Protein AF-A0A9E7R2X0-F1 (afdb_monomer)

Radius of gyration: 15.88 Å; Cα contacts (8 Å, |Δi|>4): 73; chains: 1; bounding box: 39×19×41 Å

Foldseek 3Di:
DQDAAAPVRLVVLLVVLLVQLVCLQPPVPVVQVVVQVCCCVPPVDGDDDDPCSSVVSNVSSVVSNVVNVVSVVRHHDD

pLDDT: mean 94.36, std 5.92, range [61.94, 98.12]

Structure (mmCIF, N/CA/C/O backbone):
data_AF-A0A9E7R2X0-F1
#
_entry.id   AF-A0A9E7R2X0-F1
#
loop_
_atom_site.group_PDB
_atom_site.id
_atom_site.type_symbol
_atom_site.label_atom_id
_atom_site.label_alt_id
_atom_site.label_comp_id
_atom_site.label_asym_id
_atom_site.label_entity_id
_atom_site.label_seq_id
_atom_site.pdbx_PDB_ins_code
_atom_site.Cartn_x
_atom_site.Cartn_y
_atom_site.Cartn_z
_atom_site.occupancy
_atom_site.B_iso_or_equiv
_atom_site.auth_seq_id
_atom_site.auth_comp_id
_atom_site.auth_asym_id
_atom_site.auth_atom_id
_atom_site.pdbx_PDB_model_num
ATOM 1 N N . MET A 1 1 ? -21.056 13.012 5.744 1.00 61.94 1 MET A N 1
ATOM 2 C CA . MET A 1 1 ? -21.162 11.545 5.844 1.00 61.94 1 MET A CA 1
ATOM 3 C C . MET A 1 1 ? -20.216 11.127 6.954 1.00 61.94 1 MET A C 1
ATOM 5 O O . MET A 1 1 ? -19.013 11.219 6.753 1.00 61.94 1 MET A O 1
ATOM 9 N N . GLU A 1 2 ? -20.728 10.838 8.152 1.00 76.81 2 GLU A N 1
ATOM 10 C CA . GLU A 1 2 ? -19.884 10.288 9.220 1.00 76.81 2 GLU A CA 1
ATOM 11 C C . GLU A 1 2 ? -19.505 8.862 8.823 1.00 76.81 2 GLU A C 1
ATOM 13 O O . GLU A 1 2 ? -20.382 8.039 8.574 1.00 76.81 2 GLU A O 1
ATOM 18 N N . LEU A 1 3 ? -18.209 8.587 8.708 1.00 78.56 3 LEU A N 1
ATOM 19 C CA . LEU A 1 3 ? -17.719 7.227 8.530 1.00 78.56 3 LEU A CA 1
ATOM 20 C C . LEU A 1 3 ? -17.868 6.509 9.873 1.00 78.56 3 LEU A C 1
ATOM 22 O O . LEU A 1 3 ? -17.233 6.899 10.852 1.00 78.56 3 LEU A O 1
ATOM 26 N N . ARG A 1 4 ? -18.718 5.486 9.914 1.00 88.44 4 ARG A N 1
ATOM 27 C CA . ARG A 1 4 ? -18.837 4.548 11.032 1.00 88.44 4 ARG A CA 1
ATOM 28 C C . ARG A 1 4 ? -18.406 3.176 10.541 1.00 88.44 4 ARG A C 1
ATOM 30 O O . ARG A 1 4 ? -18.577 2.865 9.367 1.00 88.44 4 ARG A O 1
ATOM 37 N N . LEU A 1 5 ? -17.759 2.416 11.415 1.00 87.62 5 LEU A N 1
ATOM 38 C CA . LEU A 1 5 ? -17.264 1.080 11.098 1.00 87.62 5 LEU A CA 1
ATOM 39 C C . LEU A 1 5 ? -17.743 0.107 12.158 1.00 87.62 5 LEU A C 1
ATOM 41 O O . LEU A 1 5 ? -17.674 0.392 13.352 1.00 87.62 5 LEU A O 1
ATOM 45 N N . THR A 1 6 ? -18.107 -1.097 11.757 1.00 94.00 6 THR A N 1
ATOM 46 C CA . THR A 1 6 ? -18.222 -2.199 12.705 1.00 94.00 6 THR A CA 1
ATOM 47 C C . THR A 1 6 ? -16.843 -2.567 13.265 1.00 94.00 6 THR A C 1
ATOM 49 O O . THR A 1 6 ? -15.778 -2.2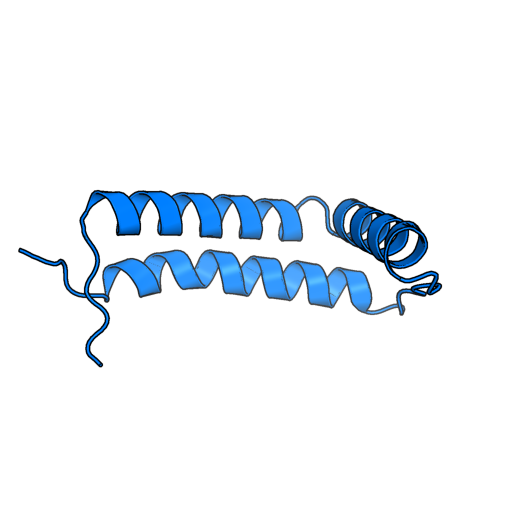91 12.693 1.00 94.00 6 THR A O 1
ATOM 52 N N . ARG A 1 7 ? -16.827 -3.273 14.402 1.00 92.50 7 ARG A N 1
ATOM 53 C CA . ARG A 1 7 ? -15.574 -3.760 15.007 1.00 92.50 7 ARG A CA 1
ATOM 54 C C . ARG A 1 7 ? -14.793 -4.686 14.069 1.00 92.50 7 ARG A C 1
ATOM 56 O O . ARG A 1 7 ? -13.559 -4.687 14.106 1.00 92.50 7 ARG A O 1
ATOM 63 N N . THR A 1 8 ? -15.503 -5.478 13.269 1.00 95.31 8 THR A N 1
ATOM 64 C CA . THR A 1 8 ? -14.914 -6.421 12.314 1.00 95.31 8 THR A CA 1
ATOM 65 C C . THR A 1 8 ? -14.294 -5.682 11.138 1.00 95.31 8 THR A C 1
ATOM 67 O O . THR A 1 8 ? -13.124 -5.922 10.849 1.00 95.31 8 THR A O 1
ATOM 70 N N . GLU A 1 9 ? -15.004 -4.728 10.531 1.00 94.56 9 GLU A N 1
ATOM 71 C CA . GLU A 1 9 ? -14.464 -3.918 9.430 1.00 94.56 9 GLU A CA 1
ATOM 72 C C . GLU A 1 9 ? -13.210 -3.167 9.858 1.00 94.56 9 GLU A C 1
ATOM 74 O O . GLU A 1 9 ? -12.187 -3.253 9.184 1.00 94.56 9 GLU A O 1
ATOM 79 N N . ARG A 1 10 ? -13.227 -2.525 11.034 1.00 95.06 10 ARG A N 1
ATOM 80 C CA . ARG A 1 10 ? -12.039 -1.834 11.547 1.00 95.06 10 ARG A CA 1
ATOM 81 C C . ARG A 1 10 ? -10.842 -2.7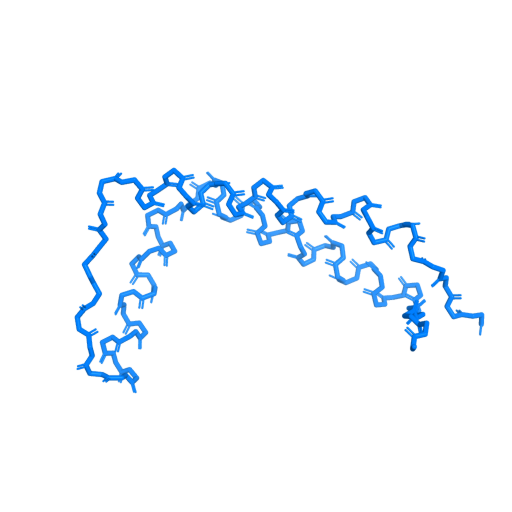74 11.696 1.00 95.06 10 ARG A C 1
ATOM 83 O O . ARG A 1 10 ? -9.726 -2.392 11.361 1.00 95.06 10 ARG A O 1
ATOM 90 N N . ARG A 1 11 ? -11.050 -3.999 12.194 1.00 94.88 11 ARG A N 1
ATOM 91 C CA . ARG A 1 11 ? -9.973 -4.997 12.335 1.00 94.88 11 ARG A CA 1
ATOM 92 C C . ARG A 1 11 ? -9.441 -5.454 10.983 1.00 94.88 11 ARG A C 1
ATOM 94 O O . ARG A 1 11 ? -8.227 -5.509 10.818 1.00 94.88 11 ARG A O 1
ATOM 101 N N . VAL A 1 12 ? -10.324 -5.760 10.036 1.00 97.06 12 VAL A N 1
ATOM 102 C CA . VAL A 1 12 ? -9.938 -6.183 8.683 1.00 97.06 12 VAL A CA 1
ATOM 103 C C . VAL A 1 12 ? -9.165 -5.070 7.979 1.00 97.06 12 VAL A C 1
ATOM 105 O O . VAL A 1 12 ? -8.090 -5.329 7.448 1.00 97.06 12 VAL A O 1
ATOM 108 N N . LEU A 1 13 ? -9.648 -3.827 8.049 1.00 95.75 13 LEU A N 1
ATOM 109 C CA . LEU A 1 13 ? -8.968 -2.664 7.480 1.00 95.75 13 LEU A CA 1
ATOM 110 C C . LEU A 1 13 ? -7.616 -2.407 8.150 1.00 95.75 13 LEU A C 1
ATOM 112 O O . LEU A 1 13 ? -6.639 -2.159 7.455 1.00 95.75 13 LEU A O 1
ATOM 116 N N . ALA A 1 14 ? -7.530 -2.513 9.478 1.00 95.94 14 ALA A N 1
ATOM 117 C CA . ALA A 1 14 ? -6.278 -2.329 10.209 1.00 95.94 14 ALA A CA 1
ATOM 118 C C . ALA A 1 14 ? -5.234 -3.390 9.838 1.00 95.94 14 ALA A C 1
ATOM 120 O O . ALA A 1 14 ? -4.089 -3.054 9.542 1.00 95.94 14 ALA A O 1
ATOM 121 N N . VAL A 1 15 ? -5.625 -4.667 9.816 1.00 97.44 15 VAL A N 1
ATOM 122 C CA . VAL A 1 15 ? -4.732 -5.764 9.418 1.00 97.44 15 VAL A CA 1
ATOM 123 C C . VAL A 1 15 ? -4.339 -5.624 7.949 1.00 97.44 15 VAL A C 1
ATOM 125 O O . VAL A 1 15 ? -3.161 -5.734 7.627 1.00 97.44 15 VAL A O 1
ATOM 128 N N . GLY A 1 16 ? -5.294 -5.319 7.068 1.00 97.31 16 GLY A N 1
ATOM 129 C CA . GLY A 1 16 ? -5.045 -5.103 5.645 1.00 97.31 16 GLY A CA 1
ATOM 130 C C . GLY A 1 16 ? -4.076 -3.950 5.389 1.00 97.31 16 GLY A C 1
ATOM 131 O O . GLY A 1 16 ? -3.090 -4.126 4.678 1.00 97.31 16 GLY A O 1
ATOM 132 N N . ALA A 1 17 ? -4.298 -2.795 6.021 1.00 96.50 17 ALA A N 1
ATOM 133 C CA . ALA A 1 17 ? -3.419 -1.632 5.917 1.00 96.50 17 ALA A CA 1
ATOM 134 C C . ALA A 1 17 ? -2.011 -1.927 6.451 1.00 96.50 17 ALA A C 1
ATOM 136 O O . ALA A 1 17 ? -1.027 -1.537 5.821 1.00 96.50 17 ALA A O 1
ATOM 137 N N . LEU A 1 18 ? -1.902 -2.665 7.562 1.00 97.56 18 LEU A N 1
ATOM 138 C CA . LEU A 1 18 ? -0.613 -3.069 8.117 1.00 97.56 18 LEU A CA 1
ATOM 139 C C . LEU A 1 18 ? 0.139 -4.016 7.176 1.00 97.56 18 LEU A C 1
ATOM 141 O O . LEU A 1 18 ? 1.299 -3.766 6.866 1.00 97.56 18 LEU A O 1
ATOM 145 N N . LEU A 1 19 ? -0.511 -5.080 6.696 1.00 97.94 19 L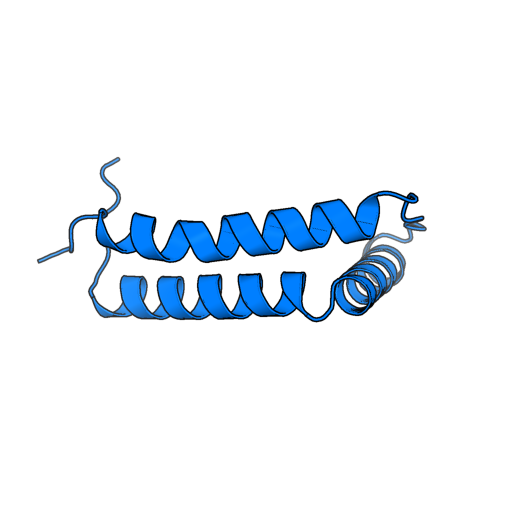EU A N 1
ATOM 146 C CA . LEU A 1 19 ? 0.104 -6.035 5.770 1.00 97.94 19 LEU A CA 1
ATOM 147 C C . LEU A 1 19 ? 0.521 -5.353 4.465 1.00 97.94 19 LEU A C 1
ATOM 149 O O . LEU A 1 19 ? 1.639 -5.564 3.995 1.00 97.94 19 LEU A O 1
ATOM 153 N N . ASN A 1 20 ? -0.338 -4.488 3.921 1.00 97.25 20 ASN A N 1
ATOM 154 C CA . ASN A 1 20 ? 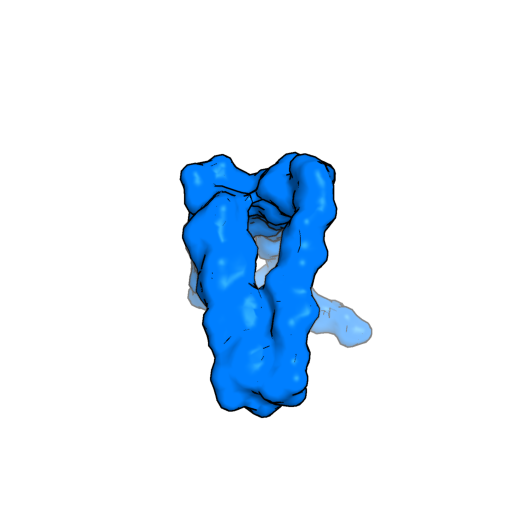-0.020 -3.682 2.750 1.00 97.25 20 ASN A CA 1
ATOM 155 C C . ASN A 1 20 ? 1.206 -2.794 2.999 1.00 97.25 20 ASN A C 1
ATOM 157 O O . ASN A 1 20 ? 2.131 -2.772 2.187 1.00 97.25 20 ASN A O 1
ATOM 161 N N . GLY A 1 21 ? 1.240 -2.095 4.137 1.00 97.62 21 GLY A N 1
ATOM 162 C CA . GLY A 1 21 ? 2.358 -1.237 4.510 1.00 97.62 21 GLY A CA 1
ATOM 163 C C . GLY A 1 21 ? 3.672 -2.003 4.648 1.00 97.62 21 GLY A C 1
ATOM 164 O O . GLY A 1 21 ? 4.691 -1.594 4.091 1.00 97.62 21 GLY A O 1
ATOM 165 N N . LEU A 1 22 ? 3.641 -3.162 5.308 1.00 98.06 22 LEU A N 1
ATOM 166 C CA . LEU A 1 22 ? 4.803 -4.039 5.451 1.00 98.06 22 LEU A CA 1
ATOM 167 C C . LEU A 1 22 ? 5.294 -4.574 4.103 1.00 98.06 22 LEU A C 1
ATOM 169 O O . LEU A 1 22 ? 6.501 -4.576 3.867 1.00 98.06 22 LEU A O 1
ATOM 173 N N . ALA A 1 23 ? 4.392 -4.960 3.197 1.00 98.06 23 ALA A N 1
ATOM 174 C CA . ALA A 1 23 ? 4.766 -5.400 1.855 1.00 98.06 23 ALA A CA 1
ATOM 175 C C . ALA A 1 23 ? 5.510 -4.298 1.080 1.00 98.06 23 ALA A C 1
ATOM 177 O O . ALA A 1 23 ? 6.553 -4.561 0.485 1.00 98.06 23 ALA A O 1
ATOM 178 N N . HIS A 1 24 ? 5.035 -3.052 1.159 1.00 97.81 24 HIS A N 1
ATOM 179 C CA . HIS A 1 24 ? 5.678 -1.893 0.527 1.00 97.81 24 HIS A CA 1
ATOM 180 C C . HIS A 1 24 ? 7.054 -1.564 1.114 1.00 97.81 24 HIS A C 1
ATOM 182 O O . HIS A 1 24 ? 7.955 -1.127 0.396 1.00 97.81 24 HIS A O 1
ATOM 188 N N . LEU A 1 25 ? 7.236 -1.774 2.418 1.00 97.81 25 LEU A N 1
ATOM 189 C CA . LEU A 1 25 ? 8.510 -1.536 3.093 1.00 97.81 25 LEU A CA 1
ATOM 190 C C . LEU A 1 25 ? 9.542 -2.630 2.804 1.00 97.81 25 LEU A C 1
ATOM 192 O O . LEU A 1 25 ? 10.722 -2.320 2.616 1.00 97.81 25 LEU A O 1
ATOM 196 N N . ALA A 1 26 ? 9.106 -3.889 2.790 1.00 98.12 26 ALA A N 1
ATOM 197 C CA . ALA A 1 26 ? 9.979 -5.047 2.642 1.00 98.12 26 ALA A CA 1
ATOM 198 C C . ALA A 1 26 ? 10.301 -5.368 1.176 1.00 98.12 26 ALA A C 1
ATOM 200 O O . ALA A 1 26 ? 11.430 -5.752 0.874 1.00 98.12 26 ALA A O 1
ATOM 201 N N . PHE A 1 27 ? 9.344 -5.178 0.264 1.00 97.62 27 PHE A N 1
ATOM 202 C CA . PHE A 1 27 ? 9.432 -5.669 -1.114 1.00 97.62 27 PHE A CA 1
ATOM 203 C C . PHE A 1 27 ? 9.102 -4.601 -2.179 1.00 97.62 27 PHE A C 1
ATOM 205 O O . PHE A 1 27 ? 8.303 -4.866 -3.080 1.00 97.62 27 PHE A O 1
ATOM 212 N N . PRO A 1 28 ? 9.706 -3.396 -2.141 1.00 96.44 28 PRO A N 1
ATOM 213 C CA . PRO A 1 28 ? 9.359 -2.323 -3.077 1.00 96.44 28 PRO A CA 1
ATOM 214 C C . PRO A 1 28 ? 9.628 -2.677 -4.550 1.00 96.44 28 PRO A C 1
ATOM 216 O O . PRO A 1 28 ? 8.802 -2.371 -5.412 1.00 96.44 28 PRO A O 1
ATOM 219 N N . GLY A 1 29 ? 10.732 -3.377 -4.834 1.00 95.94 29 GLY A N 1
ATOM 220 C CA . GLY A 1 29 ? 11.062 -3.831 -6.188 1.00 95.94 29 GLY A CA 1
ATOM 221 C C . GLY A 1 29 ? 10.043 -4.835 -6.733 1.00 95.94 29 GLY A C 1
ATOM 222 O O . GLY A 1 29 ? 9.526 -4.645 -7.828 1.00 95.94 29 GLY A O 1
ATOM 223 N N . LEU A 1 30 ? 9.653 -5.831 -5.924 1.00 97.00 30 LEU A N 1
ATOM 224 C CA . LEU A 1 30 ? 8.651 -6.833 -6.313 1.00 97.00 30 LEU A CA 1
ATOM 225 C C . LEU A 1 30 ? 7.300 -6.191 -6.651 1.00 97.00 30 LEU A C 1
ATOM 227 O O . LEU A 1 30 ? 6.660 -6.571 -7.628 1.00 97.00 30 LEU A O 1
ATOM 231 N N . LEU A 1 31 ? 6.865 -5.209 -5.856 1.00 97.00 31 LEU A N 1
ATOM 232 C CA . LEU A 1 31 ? 5.628 -4.477 -6.131 1.00 97.00 31 LEU A CA 1
ATOM 233 C C . LEU A 1 31 ? 5.725 -3.669 -7.424 1.00 97.00 31 LEU A C 1
ATOM 235 O O . LEU A 1 31 ? 4.772 -3.630 -8.198 1.00 97.00 31 LEU A O 1
ATOM 239 N N . THR A 1 32 ? 6.879 -3.056 -7.677 1.00 97.06 32 THR A N 1
ATOM 240 C CA . THR A 1 32 ? 7.125 -2.321 -8.918 1.00 97.06 32 THR A CA 1
ATOM 241 C C . THR A 1 32 ? 7.083 -3.255 -10.127 1.00 97.06 32 THR A C 1
ATOM 243 O O . THR A 1 32 ? 6.444 -2.925 -11.123 1.00 97.06 32 THR A O 1
ATOM 246 N N . ASP A 1 33 ? 7.682 -4.441 -10.038 1.00 96.81 33 ASP A N 1
ATOM 247 C CA . ASP A 1 33 ? 7.646 -5.440 -11.111 1.00 96.81 33 ASP A CA 1
ATOM 248 C C . ASP A 1 33 ? 6.241 -6.003 -11.342 1.00 96.81 33 ASP A C 1
ATOM 250 O O . ASP A 1 33 ? 5.828 -6.181 -12.489 1.00 96.81 33 ASP A O 1
ATOM 254 N N . LEU A 1 34 ? 5.463 -6.209 -10.276 1.00 97.12 34 LEU A N 1
ATOM 255 C CA . LEU A 1 34 ? 4.060 -6.595 -10.398 1.00 97.12 34 LEU A CA 1
ATOM 256 C C . LEU A 1 34 ? 3.251 -5.519 -11.133 1.00 97.12 34 LEU A C 1
ATOM 258 O O . LEU A 1 34 ? 2.490 -5.839 -12.040 1.00 97.12 34 LEU A O 1
ATOM 262 N N . VAL A 1 35 ? 3.439 -4.243 -10.781 1.00 95.88 35 VAL A N 1
ATOM 263 C CA . VAL A 1 35 ? 2.778 -3.122 -11.467 1.00 95.88 35 VAL A CA 1
ATOM 264 C C . VAL A 1 35 ? 3.185 -3.069 -12.936 1.00 95.88 35 VAL A C 1
ATOM 266 O O . VAL A 1 35 ? 2.317 -2.909 -13.789 1.00 95.88 35 VAL A O 1
ATOM 269 N N . ARG A 1 36 ? 4.473 -3.257 -13.247 1.00 96.81 36 ARG A N 1
ATOM 270 C CA . ARG A 1 36 ? 4.964 -3.326 -14.632 1.00 96.81 36 ARG A CA 1
ATOM 271 C C . ARG A 1 36 ? 4.254 -4.412 -15.423 1.00 96.81 36 ARG A C 1
ATOM 273 O O . ARG A 1 36 ? 3.732 -4.120 -16.490 1.00 96.81 36 ARG A O 1
ATOM 280 N N . M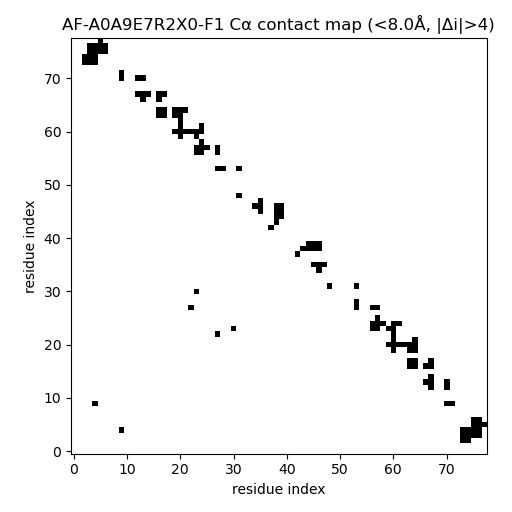ET A 1 37 ? 4.193 -5.623 -14.874 1.00 97.44 37 MET A N 1
ATOM 281 C CA . MET A 1 37 ? 3.514 -6.757 -15.499 1.00 97.44 37 MET A CA 1
ATOM 282 C C . MET A 1 37 ? 2.022 -6.480 -15.71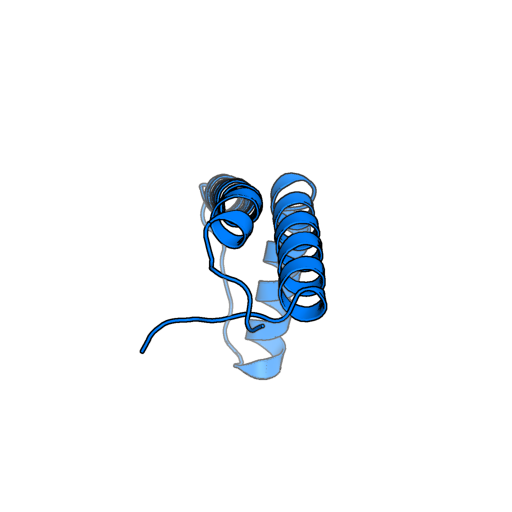7 1.00 97.44 37 MET A C 1
ATOM 284 O O . MET A 1 37 ? 1.501 -6.745 -16.794 1.00 97.44 37 MET A O 1
ATOM 288 N N . VAL A 1 38 ? 1.330 -5.920 -14.720 1.00 97.12 38 VAL A N 1
ATOM 289 C CA . VAL A 1 38 ? -0.104 -5.615 -14.827 1.00 97.12 38 VAL A CA 1
ATOM 290 C C . VAL A 1 38 ? -0.367 -4.533 -15.875 1.00 97.12 38 VAL A C 1
ATOM 292 O O . VAL A 1 38 ? -1.320 -4.654 -16.638 1.00 97.12 38 VAL A O 1
ATOM 295 N N . TYR A 1 39 ? 0.458 -3.486 -15.929 1.00 97.25 39 TYR A N 1
ATOM 296 C CA . TYR A 1 39 ? 0.298 -2.400 -16.900 1.00 97.25 39 TYR A CA 1
ATOM 297 C C . TYR A 1 39 ? 0.570 -2.878 -18.326 1.00 97.25 39 TYR A C 1
ATOM 299 O O . TYR A 1 39 ? -0.188 -2.542 -19.231 1.00 97.25 39 TYR A O 1
ATOM 307 N N . ASP A 1 40 ? 1.599 -3.699 -18.510 1.00 97.56 40 ASP A N 1
ATOM 308 C CA . ASP A 1 40 ? 1.906 -4.319 -19.795 1.00 97.56 40 ASP A CA 1
ATOM 309 C C . ASP A 1 40 ? 0.747 -5.225 -20.251 1.00 97.56 40 ASP A C 1
ATOM 311 O O . ASP A 1 40 ? 0.163 -5.014 -21.308 1.00 97.56 40 ASP A O 1
ATOM 315 N N . ALA A 1 41 ? 0.306 -6.157 -19.401 1.00 97.75 41 ALA A N 1
ATOM 316 C CA . ALA A 1 41 ? -0.703 -7.148 -19.773 1.00 97.75 41 ALA A CA 1
ATOM 317 C C . ALA A 1 41 ? -2.128 -6.586 -19.925 1.00 97.75 41 ALA A C 1
ATOM 319 O O . ALA A 1 41 ? -2.883 -7.048 -20.779 1.00 97.75 41 ALA A O 1
ATOM 320 N N . ALA A 1 42 ? -2.537 -5.645 -19.068 1.00 98.12 42 ALA A N 1
ATOM 321 C CA . ALA A 1 42 ? -3.913 -5.146 -19.045 1.00 98.12 42 ALA A CA 1
ATOM 322 C C . ALA A 1 42 ? -4.110 -3.879 -19.881 1.00 98.12 42 ALA A C 1
ATOM 324 O O . ALA A 1 42 ? -5.227 -3.624 -20.332 1.00 98.12 42 ALA A O 1
ATOM 325 N N . LEU A 1 43 ? -3.058 -3.068 -20.041 1.00 97.44 43 LEU A N 1
ATOM 326 C CA . LEU A 1 43 ? -3.144 -1.750 -20.670 1.00 97.44 43 LEU A CA 1
ATOM 327 C C . LEU A 1 43 ? -2.252 -1.604 -21.908 1.00 97.44 43 LEU A C 1
ATOM 329 O O . LEU A 1 43 ? -2.386 -0.586 -22.580 1.00 97.44 43 LEU A O 1
ATOM 333 N N . ASP A 1 44 ? -1.379 -2.574 -22.211 1.00 96.56 44 ASP A N 1
ATOM 334 C CA . ASP A 1 44 ? -0.388 -2.498 -23.298 1.00 96.56 44 ASP A CA 1
ATOM 335 C C . ASP A 1 44 ? 0.517 -1.254 -23.166 1.00 96.56 44 ASP A C 1
ATOM 337 O O . ASP A 1 44 ? 0.782 -0.515 -24.116 1.00 96.56 44 ASP A O 1
ATOM 341 N N . VAL A 1 45 ? 0.950 -0.963 -21.928 1.00 96.38 45 VAL A N 1
ATOM 342 C CA . VAL A 1 45 ? 1.796 0.196 -21.602 1.00 96.38 45 VAL A CA 1
ATOM 343 C C . VAL A 1 45 ? 3.058 -0.226 -20.855 1.00 96.38 45 VAL A C 1
ATOM 345 O O . VAL A 1 45 ? 3.006 -0.818 -19.778 1.00 96.38 45 VAL A O 1
ATOM 348 N N . SER A 1 46 ? 4.212 0.222 -21.359 1.00 93.69 46 SER A N 1
ATOM 349 C CA . SER A 1 46 ? 5.503 0.043 -20.690 1.00 93.69 46 SER A CA 1
ATOM 350 C C . SER A 1 46 ? 5.680 1.015 -19.517 1.00 93.69 46 SER A C 1
ATOM 352 O O . SER A 1 46 ? 5.931 2.210 -19.701 1.00 93.69 46 SER A O 1
ATOM 354 N N . PHE A 1 47 ? 5.644 0.490 -18.292 1.00 94.75 47 PHE A N 1
ATOM 355 C CA . PHE A 1 47 ? 6.023 1.231 -17.089 1.00 94.75 47 PHE A CA 1
ATOM 356 C C . PHE A 1 47 ? 7.545 1.186 -16.865 1.00 94.75 47 PHE A C 1
ATOM 358 O O . PHE A 1 47 ? 8.135 0.117 -16.680 1.00 94.75 47 PHE A O 1
ATOM 365 N N . VAL A 1 48 ? 8.179 2.365 -16.829 1.00 95.75 48 VAL A N 1
ATOM 366 C CA . VAL A 1 48 ? 9.613 2.530 -16.540 1.00 95.75 48 VAL A CA 1
ATOM 367 C C . VAL A 1 48 ? 9.779 3.241 -15.189 1.00 95.75 48 VAL A C 1
ATOM 369 O O . VAL A 1 48 ? 9.506 4.443 -15.101 1.00 95.75 48 VAL A O 1
ATOM 372 N N . PRO A 1 49 ? 10.192 2.531 -14.120 1.00 93.19 49 PRO A N 1
ATOM 373 C CA . PRO A 1 49 ? 10.450 3.156 -12.828 1.00 93.19 49 PRO A CA 1
ATOM 374 C C . PRO A 1 49 ? 11.619 4.144 -12.920 1.00 93.19 49 PRO A C 1
ATOM 376 O O . PRO A 1 49 ? 12.565 3.941 -13.677 1.00 93.19 49 PRO A O 1
ATOM 379 N N . ARG A 1 50 ? 11.543 5.224 -12.139 1.00 96.06 50 ARG A N 1
ATOM 380 C CA . ARG A 1 50 ? 12.622 6.210 -11.990 1.00 96.06 50 ARG A CA 1
ATOM 381 C C . ARG A 1 50 ? 13.455 5.870 -10.756 1.00 96.06 50 ARG A C 1
ATOM 383 O O . ARG A 1 50 ? 12.996 5.121 -9.898 1.00 96.06 50 ARG A O 1
ATOM 390 N N . ASP A 1 51 ? 14.615 6.503 -10.622 1.00 93.75 51 ASP A N 1
ATOM 391 C CA . ASP A 1 51 ? 15.576 6.237 -9.538 1.00 93.75 51 ASP A CA 1
ATOM 392 C C . ASP A 1 51 ? 14.958 6.315 -8.127 1.00 93.75 51 ASP A C 1
ATOM 394 O O . ASP A 1 51 ? 15.300 5.543 -7.238 1.00 93.75 51 ASP A O 1
ATOM 398 N N . GLU A 1 52 ? 13.979 7.202 -7.925 1.00 96.75 52 GLU A N 1
ATOM 399 C CA . GLU A 1 52 ? 13.308 7.403 -6.631 1.00 96.75 52 GLU A CA 1
ATOM 400 C C . GLU A 1 52 ? 12.053 6.534 -6.422 1.00 96.75 52 GLU A C 1
ATOM 402 O O . GLU A 1 52 ? 11.353 6.698 -5.416 1.00 96.75 52 GLU A O 1
ATOM 407 N N . THR A 1 53 ? 11.713 5.636 -7.354 1.00 96.69 53 THR A N 1
ATOM 408 C CA . THR A 1 53 ? 10.499 4.809 -7.253 1.00 96.69 53 THR A CA 1
ATOM 409 C C . THR A 1 53 ? 10.501 3.984 -5.967 1.00 96.69 53 THR A C 1
ATOM 411 O O . THR A 1 53 ? 9.544 4.073 -5.200 1.00 96.69 53 THR A O 1
ATOM 414 N N . ASP A 1 54 ? 11.589 3.280 -5.655 1.00 96.56 54 ASP A N 1
ATOM 415 C CA . ASP A 1 54 ? 11.676 2.431 -4.460 1.00 96.56 54 ASP A CA 1
ATOM 416 C C . ASP A 1 54 ? 11.492 3.218 -3.161 1.00 96.56 54 ASP A C 1
ATOM 418 O O . ASP A 1 54 ? 10.778 2.789 -2.249 1.00 96.56 54 ASP A O 1
ATOM 422 N N . ARG A 1 55 ? 12.094 4.411 -3.078 1.00 97.62 55 ARG A N 1
ATOM 423 C CA . ARG A 1 55 ? 11.932 5.298 -1.922 1.00 97.62 55 ARG A CA 1
ATOM 424 C C . ARG A 1 55 ? 10.474 5.719 -1.756 1.00 97.62 55 ARG A C 1
ATOM 426 O O . ARG A 1 55 ? 9.962 5.730 -0.636 1.00 97.62 55 ARG A O 1
ATOM 433 N N . ARG A 1 56 ? 9.794 6.052 -2.856 1.00 97.81 56 ARG A N 1
ATOM 434 C CA . ARG A 1 56 ? 8.378 6.451 -2.851 1.00 97.81 56 ARG A CA 1
ATOM 435 C C . ARG A 1 56 ? 7.458 5.285 -2.494 1.00 97.81 56 ARG A C 1
ATOM 437 O O . ARG A 1 56 ? 6.541 5.482 -1.703 1.00 97.81 56 ARG A O 1
ATOM 444 N N . VAL A 1 57 ? 7.733 4.079 -2.991 1.00 97.81 57 VAL A N 1
ATOM 445 C CA . VAL A 1 57 ? 6.997 2.859 -2.619 1.00 97.81 57 VAL A CA 1
ATOM 446 C C . VAL A 1 57 ? 7.140 2.591 -1.120 1.00 97.81 57 VAL A C 1
A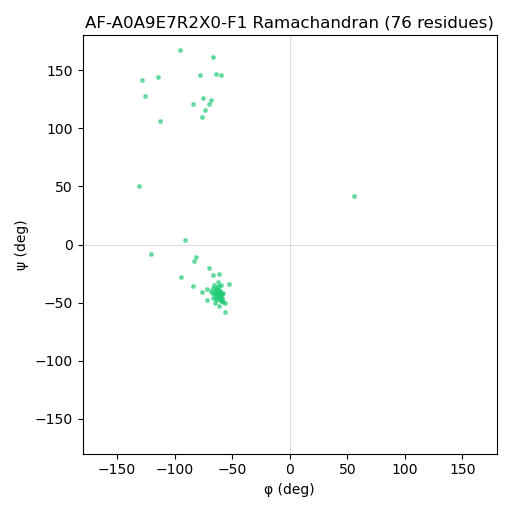TOM 448 O O . VAL A 1 57 ? 6.137 2.407 -0.433 1.00 97.81 57 VAL A O 1
ATO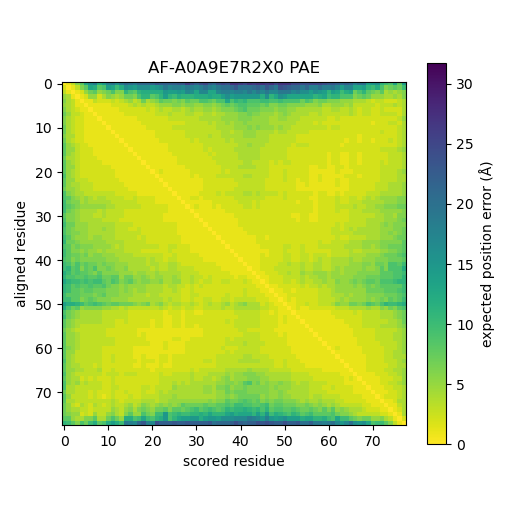M 451 N N . ARG A 1 58 ? 8.354 2.694 -0.565 1.00 97.94 58 ARG A N 1
ATOM 452 C CA . ARG A 1 58 ? 8.564 2.590 0.889 1.00 97.94 58 ARG A CA 1
ATOM 453 C C . ARG A 1 58 ? 7.815 3.679 1.663 1.00 97.94 58 ARG A C 1
ATOM 455 O O . ARG A 1 58 ? 7.225 3.382 2.698 1.00 97.94 58 ARG A O 1
ATOM 462 N N . ALA A 1 59 ? 7.787 4.918 1.168 1.00 98.06 59 ALA A N 1
ATOM 463 C CA . ALA A 1 59 ? 7.029 6.004 1.796 1.00 98.06 59 ALA A CA 1
ATOM 464 C C . ALA A 1 59 ? 5.514 5.720 1.824 1.00 98.06 59 ALA A C 1
ATOM 466 O O . ALA A 1 59 ? 4.873 5.951 2.849 1.00 98.06 59 ALA A O 1
ATOM 467 N N . LEU A 1 60 ? 4.951 5.147 0.753 1.00 97.31 60 LEU A N 1
ATOM 468 C CA . LEU A 1 60 ? 3.564 4.658 0.742 1.00 97.31 60 LEU A CA 1
ATOM 469 C C . LEU A 1 60 ? 3.341 3.549 1.779 1.00 97.31 60 LEU A C 1
ATOM 471 O O . LEU A 1 60 ? 2.289 3.504 2.420 1.00 97.31 60 LEU A O 1
ATOM 475 N N . GLY A 1 61 ? 4.346 2.698 1.992 1.00 97.44 61 GLY A N 1
ATOM 476 C CA . GLY A 1 61 ? 4.338 1.698 3.055 1.00 97.44 61 GLY A CA 1
ATOM 477 C C . GLY A 1 61 ? 4.234 2.312 4.451 1.00 97.44 61 GLY A C 1
ATOM 478 O O . GLY A 1 61 ? 3.367 1.920 5.231 1.00 97.44 61 GLY A O 1
ATOM 479 N N . VAL A 1 62 ? 5.046 3.337 4.740 1.00 97.94 62 VAL A N 1
ATOM 480 C CA . VAL A 1 62 ? 4.965 4.093 6.005 1.00 97.94 62 VAL A CA 1
ATOM 481 C C . VAL A 1 62 ? 3.580 4.712 6.182 1.00 97.94 62 VAL A C 1
ATOM 483 O O . VAL A 1 62 ? 2.970 4.542 7.235 1.00 97.94 62 VAL A O 1
ATOM 486 N N . LEU A 1 63 ? 3.058 5.389 5.155 1.00 97.31 63 LEU A N 1
ATOM 487 C CA . LEU A 1 63 ? 1.729 6.004 5.205 1.00 97.31 63 LEU A CA 1
ATOM 488 C C . LEU A 1 63 ? 0.633 4.966 5.475 1.00 97.31 63 LEU A C 1
ATOM 490 O O . LEU A 1 63 ? -0.227 5.197 6.319 1.00 97.31 63 LEU A O 1
ATOM 494 N N . SER A 1 64 ? 0.703 3.801 4.828 1.00 95.94 64 SER A N 1
ATOM 495 C CA . SER A 1 64 ? -0.248 2.704 5.048 1.00 95.94 64 SER A CA 1
ATOM 496 C C . SER A 1 64 ? -0.216 2.193 6.491 1.00 95.94 64 SER A C 1
ATOM 498 O O . SER A 1 64 ? -1.265 1.994 7.097 1.00 95.94 64 SER A O 1
ATOM 500 N N . CYS A 1 65 ? 0.972 2.049 7.086 1.00 96.31 65 CYS A N 1
ATOM 501 C CA . CYS A 1 65 ? 1.100 1.681 8.497 1.00 96.31 65 CYS A CA 1
ATOM 502 C C . CYS A 1 65 ? 0.525 2.758 9.432 1.00 96.31 65 CYS A C 1
ATOM 504 O O . CYS A 1 65 ? -0.118 2.428 10.426 1.00 96.31 65 CYS A O 1
ATOM 506 N N . LEU A 1 66 ? 0.714 4.042 9.111 1.00 95.56 66 LEU A N 1
ATOM 507 C CA . LEU A 1 66 ? 0.177 5.158 9.898 1.00 95.56 66 LEU A CA 1
ATOM 508 C C . LEU A 1 66 ? -1.351 5.287 9.808 1.00 95.56 66 LEU A C 1
ATOM 510 O O . LEU A 1 66 ? -1.962 5.861 10.708 1.00 95.56 66 LEU A O 1
ATOM 514 N N . LEU A 1 67 ? -1.993 4.721 8.782 1.00 93.56 67 LEU A N 1
ATOM 515 C CA . LEU A 1 67 ? -3.456 4.649 8.725 1.00 93.56 67 LEU A CA 1
ATOM 516 C C . LEU A 1 67 ? -4.034 3.735 9.808 1.00 93.56 67 LEU A C 1
ATOM 518 O O . LEU A 1 67 ? -5.161 3.952 10.243 1.00 93.56 67 LEU A O 1
ATOM 522 N N . VAL A 1 68 ? -3.275 2.746 10.285 1.00 94.12 68 VAL A N 1
ATOM 523 C CA . VAL A 1 68 ? -3.738 1.811 11.317 1.00 94.12 68 VAL A CA 1
ATOM 524 C C . VAL A 1 68 ? -4.205 2.544 12.578 1.00 94.12 68 VAL A C 1
ATOM 526 O O . VAL A 1 68 ? -5.373 2.382 12.918 1.00 94.12 68 VAL A O 1
ATOM 529 N N . PRO A 1 69 ? -3.391 3.375 13.264 1.00 94.06 69 PRO A N 1
ATOM 530 C CA . PRO A 1 69 ? -3.860 4.121 14.432 1.00 94.06 69 PRO A CA 1
ATOM 531 C C . PRO A 1 69 ? -4.996 5.099 14.099 1.00 94.06 69 PRO A C 1
ATOM 533 O O . PRO A 1 69 ? -5.892 5.275 14.923 1.00 94.06 69 PRO A O 1
ATOM 536 N N . LEU A 1 70 ? -5.020 5.679 12.893 1.00 91.56 70 LEU A N 1
ATOM 537 C CA . LEU A 1 70 ? -6.101 6.570 12.460 1.00 91.56 70 LEU A CA 1
ATOM 538 C C . LEU A 1 70 ? -7.456 5.845 12.398 1.00 91.56 70 LEU A C 1
ATOM 540 O O . LEU A 1 70 ? -8.468 6.411 12.804 1.00 91.56 70 LEU A O 1
ATOM 544 N N . LEU A 1 71 ? -7.483 4.573 11.983 1.00 91.50 71 LEU A N 1
ATOM 545 C CA . LEU A 1 71 ? -8.704 3.757 11.983 1.00 91.50 71 LEU A CA 1
ATOM 546 C C . LEU A 1 71 ? -9.288 3.559 13.389 1.00 91.50 71 LEU A C 1
ATOM 548 O O . LEU A 1 71 ? -10.490 3.343 13.524 1.00 91.50 71 LEU A O 1
ATOM 552 N N . PHE A 1 72 ? -8.475 3.645 14.445 1.00 90.94 72 PHE A N 1
ATOM 553 C CA . PHE A 1 72 ? -8.958 3.554 15.828 1.00 90.94 72 PHE A CA 1
ATOM 554 C C . PHE A 1 72 ? -9.530 4.870 16.365 1.00 90.94 72 PHE A C 1
ATOM 556 O O . PHE A 1 72 ? -10.186 4.844 17.403 1.00 90.94 72 PHE A O 1
ATOM 563 N N . LEU A 1 73 ? -9.341 5.984 15.651 1.00 91.75 73 LEU A N 1
ATOM 564 C CA . LEU A 1 73 ? -10.028 7.248 15.928 1.00 91.75 73 LEU A CA 1
ATOM 565 C C . LEU A 1 73 ? -11.431 7.296 15.302 1.00 91.75 73 LEU A C 1
ATOM 567 O O . LEU A 1 73 ? -12.229 8.154 15.670 1.00 91.75 73 LEU A O 1
ATOM 571 N N . VAL A 1 74 ? -11.744 6.380 14.377 1.00 88.81 74 VAL A N 1
ATOM 572 C CA . VAL A 1 74 ? -13.071 6.279 13.755 1.00 88.81 74 VAL A CA 1
ATOM 573 C C . VAL A 1 74 ? -14.063 5.650 14.750 1.00 88.81 74 VAL A C 1
ATOM 575 O O . VAL A 1 74 ? -13.783 4.559 15.271 1.00 88.81 74 VAL A O 1
ATOM 578 N N . PRO A 1 75 ? -15.215 6.302 15.020 1.00 86.50 75 PRO A N 1
ATOM 579 C CA . PRO A 1 75 ? -16.254 5.759 15.888 1.00 86.50 75 PRO A CA 1
ATOM 580 C C . PRO A 1 75 ? -16.785 4.423 15.371 1.00 86.50 75 PRO A C 1
ATOM 582 O O . PRO A 1 75 ? -16.891 4.204 14.160 1.00 86.50 75 PRO A O 1
ATOM 585 N N . LEU A 1 76 ? -17.138 3.534 16.298 1.00 89.44 76 LEU A N 1
ATOM 586 C CA . LEU A 1 76 ? -17.812 2.299 15.926 1.00 89.44 76 LEU A CA 1
ATOM 587 C C . LEU A 1 76 ? -19.292 2.559 15.643 1.00 89.44 76 LEU A C 1
ATOM 589 O O . LEU A 1 76 ? -19.914 3.412 16.276 1.00 89.44 76 LEU A O 1
ATOM 593 N N . GLU A 1 77 ? -19.836 1.811 14.692 1.00 85.81 77 GLU A N 1
ATOM 594 C CA . GLU A 1 77 ? -21.276 1.585 14.615 1.00 85.81 77 GLU A CA 1
ATOM 595 C C . GLU A 1 77 ? -21.672 0.713 15.815 1.00 85.81 77 GLU A C 1
ATOM 597 O O . GLU A 1 77 ? -21.037 -0.322 16.053 1.00 85.81 77 GLU A O 1
ATOM 602 N N . GLU A 1 78 ? -22.622 1.201 16.619 1.00 74.44 78 GLU A N 1
ATOM 603 C CA . GLU A 1 78 ? -23.153 0.485 17.789 1.00 74.44 78 GLU A CA 1
ATOM 604 C C . GLU A 1 78 ? -24.052 -0.683 17.377 1.00 74.44 78 GLU A C 1
ATOM 606 O O . GLU A 1 78 ? -24.867 -0.500 16.444 1.00 74.44 78 GLU A O 1
#

Solvent-accessible surface area (backbone atoms only — not comparable to full-atom values): 4276 Å² total; per-residue (Å²): 133,86,76,63,35,44,76,63,55,48,50,53,52,33,53,49,29,37,53,52,8,50,45,23,59,76,37,30,64,61,54,50,52,50,50,31,52,50,34,36,75,76,66,75,36,89,67,78,85,57,95,60,44,53,60,51,38,29,50,52,7,53,52,29,41,59,45,34,67,54,56,71,71,46,52,6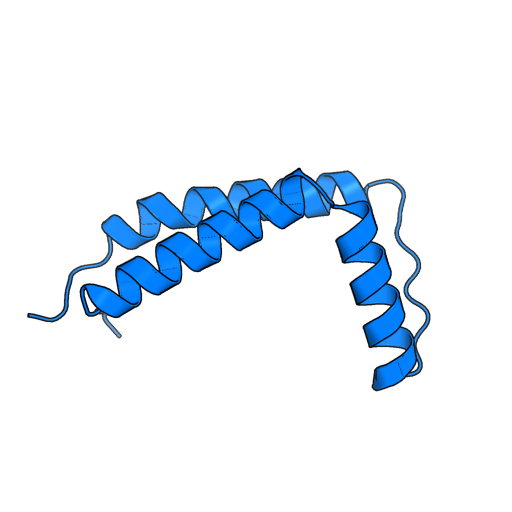6,54,131

Secondary structure (DSSP, 8-state):
----B-HHHHHHHHHHHHHHHHHHHH-HHHHHHHHHHHHHHHH-------TTHHHHHHHHHHHHHHHHHHHTTSPBP-

Organism: NCBI:txid1364945

Mean predicted aligned error: 4.02 Å

Sequence (78 aa):
MELRLTRTERRVLAVGALLNGLAHLAFPGLLTDLVRMVYDAALDVSFVPRDETDRRVRALGVLSCLLVPLLFLVPLEE